Protein AF-A0A015JWV5-F1 (afdb_monomer_lite)

Radius of gyration: 16.12 Å; chains: 1; bounding box: 37×22×46 Å

Foldseek 3Di:
DDDQLDDDPDFDWDQDPNDTDTDDPVVSRVVSNVVVVVCLQVLQPDPPRQAAHPPQRHGPVCPPPPPDDSVNGDDPDSVVSSVSVVVD

Secondary structure (DSSP, 8-state):
----SS--SS--EEEETTEEEEPPHHHHHHHHHHHHHHHHHHHTTSTT--S--TTT---GGGTT-TT--GGGSPP--HHHHHHHHHT-

Structure (mmCIF, N/CA/C/O backbone):
data_AF-A0A015JWV5-F1
#
_entry.id   AF-A0A015JWV5-F1
#
loop_
_atom_site.group_PDB
_atom_site.id
_atom_site.type_symbol
_atom_site.label_atom_id
_atom_site.label_alt_id
_atom_site.label_comp_id
_atom_site.label_asym_id
_atom_site.label_entity_id
_atom_site.label_seq_id
_atom_site.pdbx_PDB_ins_code
_atom_site.Cartn_x
_atom_site.Cartn_y
_atom_site.Cartn_z
_atom_site.occupancy
_atom_site.B_iso_or_equiv
_atom_site.auth_seq_id
_atom_site.auth_comp_id
_atom_site.auth_asym_id
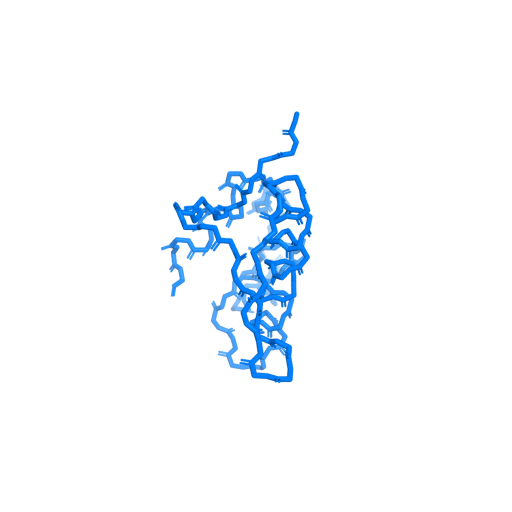_atom_site.auth_atom_id
_atom_site.pdbx_PDB_model_num
ATOM 1 N N . MET A 1 1 ? 12.755 6.932 12.656 1.00 49.06 1 MET A N 1
ATOM 2 C CA . MET A 1 1 ? 11.449 6.664 13.295 1.00 49.06 1 MET A CA 1
ATOM 3 C C . MET A 1 1 ? 10.515 6.237 12.179 1.00 49.06 1 MET A C 1
ATOM 5 O O . MET A 1 1 ? 10.491 6.945 11.182 1.00 49.06 1 MET A O 1
ATOM 9 N N . LEU A 1 2 ? 9.860 5.077 12.277 1.00 52.62 2 LEU A N 1
ATOM 10 C CA . LEU A 1 2 ? 8.870 4.662 11.276 1.00 52.62 2 LEU A CA 1
ATOM 11 C C . LEU A 1 2 ? 7.706 5.663 11.345 1.00 52.62 2 LEU A C 1
ATOM 13 O O . LEU A 1 2 ? 7.242 5.971 12.443 1.00 52.62 2 LEU A O 1
ATOM 17 N N . GLN A 1 3 ? 7.315 6.235 10.211 1.00 63.03 3 GLN A N 1
ATOM 18 C CA . GLN A 1 3 ? 6.170 7.141 10.097 1.00 63.03 3 GLN A CA 1
ATOM 19 C C . GLN A 1 3 ? 5.044 6.411 9.364 1.00 63.03 3 GLN A C 1
ATOM 21 O O . GLN A 1 3 ? 5.353 5.550 8.544 1.00 63.03 3 GLN A O 1
ATOM 26 N N . PRO A 1 4 ? 3.766 6.730 9.623 1.00 66.88 4 PRO A N 1
ATOM 27 C CA . PRO A 1 4 ? 2.667 6.106 8.903 1.00 66.88 4 PRO A CA 1
ATOM 28 C C . PRO A 1 4 ? 2.671 6.601 7.452 1.00 66.88 4 PRO A C 1
ATOM 30 O O . PRO A 1 4 ? 3.060 7.749 7.176 1.00 66.88 4 PRO A O 1
ATOM 33 N N . LEU A 1 5 ? 2.266 5.744 6.517 1.00 67.06 5 LEU A N 1
ATOM 34 C CA . LEU A 1 5 ? 2.049 6.152 5.129 1.00 67.06 5 LEU A CA 1
ATOM 35 C C . LEU A 1 5 ? 0.742 6.972 5.045 1.00 67.06 5 LEU A C 1
ATOM 37 O O . LEU A 1 5 ? 0.719 8.007 4.382 1.00 67.06 5 LEU A O 1
ATOM 41 N N . LEU A 1 6 ? -0.277 6.641 5.844 1.00 63.69 6 LEU A N 1
ATOM 42 C CA . LEU A 1 6 ? -1.479 7.463 6.030 1.00 63.69 6 LEU A CA 1
ATOM 43 C C . LEU A 1 6 ? -1.536 8.099 7.430 1.00 63.69 6 LEU A C 1
ATOM 45 O O . LEU A 1 6 ? -1.741 7.426 8.441 1.00 63.69 6 LEU A O 1
ATOM 49 N N . GLU A 1 7 ? -1.416 9.428 7.502 1.00 63.62 7 GLU A N 1
ATOM 50 C CA . GLU A 1 7 ? -1.694 10.176 8.735 1.00 63.62 7 GLU A CA 1
ATOM 51 C C . GLU A 1 7 ? -3.209 10.304 8.931 1.00 63.62 7 GLU A C 1
ATOM 53 O O . GLU A 1 7 ? -3.850 11.221 8.422 1.00 63.62 7 GLU A O 1
ATOM 58 N N . LYS A 1 8 ? -3.807 9.368 9.674 1.00 58.81 8 LYS A N 1
ATOM 59 C CA . LYS A 1 8 ? -5.191 9.514 10.143 1.00 58.81 8 LYS A CA 1
ATOM 60 C C . LYS A 1 8 ? -5.201 10.341 11.430 1.00 58.81 8 LYS A C 1
ATOM 62 O O . LYS A 1 8 ? -4.535 9.989 12.401 1.00 58.81 8 LYS A O 1
ATOM 67 N N . SER A 1 9 ? -5.953 11.445 11.434 1.00 53.72 9 SER A N 1
ATOM 68 C CA . SER A 1 9 ? -6.049 12.376 12.572 1.00 53.72 9 SER A CA 1
ATOM 69 C C . SER A 1 9 ? -6.876 11.840 13.743 1.00 53.72 9 SER A C 1
ATOM 71 O O . SER A 1 9 ? -6.923 12.466 14.800 1.00 53.72 9 SER A O 1
ATOM 73 N N . GLU A 1 10 ? -7.553 10.709 13.562 1.00 59.19 10 GLU A N 1
ATOM 74 C CA . GLU A 1 10 ? -8.440 10.119 14.557 1.00 59.19 10 GLU A CA 1
ATOM 75 C C . GLU A 1 10 ? -7.782 8.907 15.214 1.00 59.19 10 GLU A C 1
ATOM 77 O O . GLU A 1 10 ? -7.060 8.136 14.576 1.00 59.19 10 GLU A O 1
ATOM 82 N N . ALA A 1 11 ? -8.021 8.737 16.516 1.00 65.38 11 ALA A N 1
ATOM 83 C CA . ALA A 1 11 ? -7.604 7.534 17.219 1.00 65.38 11 ALA A CA 1
ATOM 84 C C . ALA A 1 11 ? -8.187 6.298 16.513 1.00 65.38 11 ALA A C 1
ATOM 86 O O . ALA A 1 11 ? -9.339 6.302 16.090 1.00 65.38 11 ALA A O 1
ATOM 87 N N . LEU A 1 12 ? -7.402 5.229 16.378 1.00 68.44 12 LEU A N 1
ATOM 88 C CA . LEU A 1 12 ? -7.931 3.972 15.856 1.00 68.44 12 LEU A CA 1
ATOM 89 C C . LEU A 1 12 ? -8.861 3.344 16.897 1.00 68.44 12 LEU A C 1
ATOM 91 O O . LEU A 1 12 ? -8.450 3.074 18.031 1.00 68.44 12 LEU A O 1
ATOM 95 N N . TYR A 1 13 ? -10.100 3.099 16.479 1.00 70.88 13 TYR A N 1
ATOM 96 C CA . TYR A 1 13 ? -11.140 2.454 17.271 1.00 70.88 13 TYR A CA 1
ATOM 97 C C . TYR A 1 13 ? -11.394 1.047 16.734 1.00 70.88 13 TYR A C 1
ATOM 99 O O . TYR A 1 13 ? -11.570 0.866 15.530 1.00 70.88 13 TYR A O 1
ATOM 107 N N . PHE A 1 14 ? -11.447 0.054 17.623 1.00 68.25 14 PHE A N 1
ATOM 108 C CA . PHE A 1 14 ? -11.816 -1.316 17.262 1.00 68.25 14 PHE A CA 1
ATOM 109 C C . PHE A 1 14 ? -13.114 -1.727 17.948 1.00 68.25 14 PHE A C 1
ATOM 111 O O . PHE A 1 14 ? -13.253 -1.568 19.160 1.00 68.25 14 PHE A O 1
ATOM 118 N N . GLY A 1 15 ? -14.047 -2.274 17.170 1.00 71.06 15 GLY A N 1
ATOM 119 C CA . GLY A 1 15 ? -15.259 -2.904 17.683 1.00 71.06 15 GLY A CA 1
ATOM 120 C C . GLY A 1 15 ? -15.017 -4.388 17.948 1.00 71.06 15 GLY A C 1
ATOM 121 O O . GLY A 1 15 ? -14.849 -5.150 17.001 1.00 71.06 15 GLY A O 1
ATOM 122 N N . ILE A 1 16 ? -15.023 -4.817 19.210 1.00 73.69 16 ILE A N 1
ATOM 123 C CA . ILE A 1 16 ? -14.945 -6.235 19.594 1.00 73.69 16 ILE A CA 1
ATOM 124 C C . ILE A 1 16 ? -16.190 -6.570 20.404 1.00 73.69 16 ILE A C 1
ATOM 126 O O . ILE A 1 16 ? -16.441 -5.959 21.439 1.00 73.69 16 ILE A O 1
ATOM 130 N N . ASN A 1 17 ? -16.988 -7.529 19.927 1.00 79.19 17 ASN A N 1
ATOM 131 C CA . ASN A 1 17 ? -18.234 -7.951 20.580 1.00 79.19 17 ASN A CA 1
ATOM 132 C C . ASN A 1 17 ? -19.176 -6.776 20.925 1.00 79.19 17 ASN A C 1
ATOM 134 O O . ASN A 1 17 ? -19.797 -6.754 21.983 1.00 79.19 17 ASN A O 1
ATOM 138 N N . GLY A 1 18 ? -19.257 -5.775 20.042 1.00 82.94 18 GLY A N 1
ATOM 139 C CA . GLY A 1 18 ? -20.087 -4.580 20.242 1.00 82.94 18 GLY A CA 1
ATOM 140 C C . GLY A 1 18 ? -19.487 -3.515 21.167 1.00 82.94 18 GLY A C 1
ATOM 141 O O . GLY A 1 18 ? -20.103 -2.468 21.351 1.00 82.94 18 GLY A O 1
ATOM 142 N N . GLN A 1 19 ? -18.291 -3.734 21.718 1.00 70.75 19 GLN A N 1
ATOM 143 C CA . GLN A 1 19 ? -17.571 -2.745 22.515 1.00 70.75 19 GLN A CA 1
ATOM 144 C C . GLN A 1 19 ? -16.514 -2.027 21.674 1.00 70.75 19 GLN A C 1
ATOM 146 O O . GLN A 1 19 ? -15.751 -2.665 20.952 1.00 70.75 19 GLN A O 1
ATOM 151 N N . VAL A 1 20 ? -16.448 -0.700 21.803 1.00 79.94 20 VAL A N 1
ATOM 152 C CA . VAL A 1 20 ? -15.411 0.121 21.168 1.00 79.94 20 VAL A CA 1
ATOM 153 C C . VAL A 1 20 ? -14.219 0.255 22.111 1.00 79.94 20 VAL A C 1
ATOM 155 O O . VAL A 1 20 ? -14.370 0.712 23.244 1.00 79.94 20 VAL A O 1
ATOM 158 N N . ILE A 1 21 ? -13.035 -0.133 21.641 1.00 74.38 21 ILE A N 1
ATOM 159 C CA . ILE A 1 21 ? -11.768 -0.011 22.368 1.00 74.38 21 ILE A CA 1
ATOM 160 C C . ILE A 1 21 ? -10.857 0.956 21.610 1.00 74.38 21 ILE A C 1
ATOM 162 O O . ILE A 1 21 ? -10.667 0.824 20.400 1.00 74.38 21 ILE A O 1
ATOM 166 N N . THR A 1 22 ? -10.285 1.918 22.333 1.00 68.88 22 THR A N 1
ATOM 167 C CA . THR A 1 22 ? -9.335 2.904 21.800 1.00 68.88 22 THR A CA 1
ATOM 168 C C . THR A 1 22 ? -7.907 2.460 22.100 1.00 68.88 22 THR A C 1
ATOM 170 O O . THR A 1 22 ? -7.583 2.149 23.247 1.00 68.88 22 THR A O 1
ATOM 173 N N . PHE A 1 23 ? -7.026 2.464 21.101 1.00 64.38 23 PHE A N 1
ATOM 174 C CA . PHE A 1 23 ? -5.618 2.129 21.317 1.00 64.38 23 PHE A CA 1
ATOM 175 C C . PHE A 1 23 ? -4.787 3.327 21.800 1.00 64.38 23 PHE A C 1
ATOM 177 O O . PHE A 1 23 ? -4.988 4.470 21.389 1.00 64.38 23 PHE A O 1
ATOM 184 N N . THR A 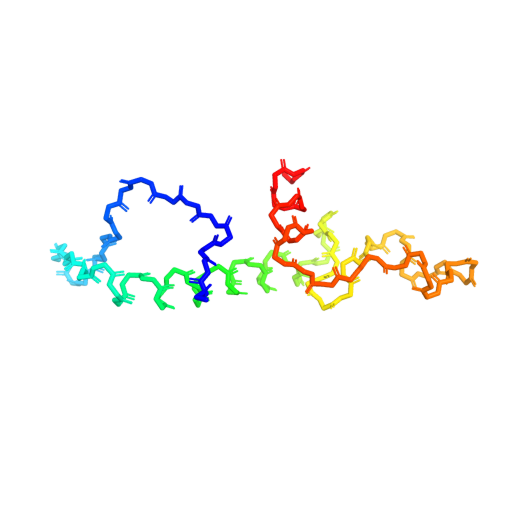1 24 ? -3.784 3.053 22.642 1.00 63.72 24 THR A N 1
ATOM 185 C CA . THR A 1 24 ? -2.666 3.981 22.870 1.00 63.72 24 THR A CA 1
ATOM 186 C C . THR A 1 24 ? -1.918 4.198 21.556 1.00 63.72 24 THR A C 1
ATOM 188 O O . THR A 1 24 ? -1.620 3.228 20.862 1.00 63.72 24 THR A O 1
ATOM 191 N N . ALA A 1 25 ? -1.533 5.446 21.265 1.00 60.59 25 ALA A N 1
ATOM 192 C CA . ALA A 1 25 ? -0.929 5.870 19.996 1.00 60.59 25 ALA A CA 1
ATOM 193 C C . ALA A 1 25 ? 0.173 4.939 19.446 1.00 60.59 25 ALA A C 1
ATOM 195 O O . ALA A 1 25 ? 0.268 4.742 18.238 1.00 60.59 25 ALA A O 1
ATOM 196 N N . ARG A 1 26 ? 0.982 4.319 20.319 1.00 58.12 26 ARG A N 1
ATOM 197 C CA . ARG A 1 26 ? 2.038 3.378 19.907 1.00 58.12 26 ARG A CA 1
ATOM 198 C C . ARG A 1 26 ? 1.504 2.063 19.337 1.00 58.12 26 ARG A C 1
ATOM 200 O O . ARG A 1 26 ? 2.073 1.570 18.377 1.00 58.12 26 ARG A O 1
ATOM 207 N N . ILE A 1 27 ? 0.440 1.494 19.906 1.00 64.56 27 ILE A N 1
ATOM 208 C CA . ILE A 1 27 ? -0.171 0.258 19.385 1.00 64.56 27 ILE A CA 1
ATOM 209 C C . ILE A 1 27 ? -1.002 0.580 18.142 1.00 64.56 27 ILE A C 1
ATOM 211 O O . ILE A 1 27 ? -0.944 -0.168 17.170 1.00 64.56 27 ILE A O 1
ATOM 215 N N . SER A 1 28 ? -1.684 1.733 18.133 1.00 60.84 28 SER A N 1
ATOM 216 C CA . SER A 1 28 ? -2.371 2.245 16.944 1.00 60.84 28 SER A CA 1
ATOM 217 C C . SER A 1 28 ? -1.421 2.342 15.754 1.00 60.84 28 SER A C 1
ATOM 219 O O . SER A 1 28 ? -1.796 1.960 14.659 1.00 60.84 28 SER A O 1
ATOM 221 N N . PHE A 1 29 ? -0.177 2.777 15.970 1.00 63.28 29 PHE A N 1
ATOM 222 C CA . PHE A 1 29 ? 0.836 2.840 14.920 1.00 63.28 29 PHE A CA 1
ATOM 223 C C . PHE A 1 29 ? 1.151 1.464 14.311 1.00 63.28 29 PHE A C 1
ATOM 225 O O . PHE A 1 29 ? 1.100 1.313 13.097 1.00 63.28 29 PHE A O 1
ATOM 232 N N . PHE A 1 30 ? 1.426 0.448 15.138 1.00 65.38 30 PHE A N 1
ATOM 233 C CA . PHE A 1 30 ? 1.725 -0.905 14.645 1.00 65.38 30 PHE A CA 1
ATOM 234 C C . PHE A 1 30 ? 0.531 -1.553 13.938 1.00 65.38 30 PHE A C 1
ATOM 236 O O . PHE A 1 30 ? 0.708 -2.249 12.942 1.00 65.38 30 PHE A O 1
ATOM 243 N N . LEU A 1 31 ? -0.681 -1.340 14.455 1.00 64.94 31 LEU A N 1
ATOM 244 C CA . LEU A 1 31 ? -1.899 -1.854 13.833 1.00 64.94 31 LEU A CA 1
ATOM 245 C C . LEU A 1 31 ? -2.241 -1.108 12.543 1.00 64.94 31 LEU A C 1
ATOM 247 O O . LEU A 1 31 ? -2.660 -1.752 11.592 1.00 64.94 31 LEU A O 1
ATOM 251 N N . ALA A 1 32 ? -2.036 0.211 12.489 1.00 64.31 32 ALA A N 1
ATOM 252 C CA . ALA A 1 32 ? -2.184 0.988 11.263 1.00 64.31 32 ALA A CA 1
ATOM 253 C C . ALA A 1 32 ? -1.205 0.510 10.194 1.00 64.31 32 ALA A C 1
ATOM 255 O O . ALA A 1 32 ? -1.640 0.260 9.085 1.00 64.31 32 ALA A O 1
ATOM 256 N N . ASP A 1 33 ? 0.069 0.311 10.539 1.00 67.38 33 ASP A N 1
ATOM 257 C CA . ASP A 1 33 ? 1.082 -0.193 9.605 1.00 67.38 33 ASP A CA 1
ATOM 258 C C . ASP A 1 33 ? 0.724 -1.598 9.092 1.00 67.38 33 ASP A C 1
ATOM 260 O O . ASP A 1 33 ? 0.766 -1.848 7.893 1.00 67.38 33 ASP A O 1
ATOM 264 N N . MET A 1 34 ? 0.268 -2.506 9.967 1.00 68.81 34 MET A N 1
ATOM 265 C CA . MET A 1 34 ? -0.199 -3.834 9.544 1.00 68.81 34 MET A CA 1
ATOM 266 C C . MET A 1 34 ? -1.455 -3.784 8.670 1.00 68.81 34 MET A C 1
ATOM 268 O O . MET A 1 34 ? -1.513 -4.502 7.676 1.00 68.81 34 MET A O 1
ATOM 272 N N . LEU A 1 35 ? -2.448 -2.962 9.023 1.00 63.78 35 LEU A N 1
ATOM 273 C CA . LEU A 1 35 ? -3.669 -2.789 8.228 1.00 63.78 35 LEU A CA 1
ATOM 274 C C . LEU A 1 35 ? -3.378 -2.106 6.899 1.00 63.78 35 LEU A C 1
ATOM 276 O O . LEU A 1 35 ? -3.979 -2.452 5.900 1.00 63.78 35 LEU A O 1
ATOM 280 N N . GLU A 1 36 ? -2.440 -1.171 6.869 1.00 67.44 36 GLU A N 1
ATOM 281 C CA . GLU A 1 36 ? -1.999 -0.506 5.655 1.00 67.44 36 GLU A CA 1
ATOM 282 C C . GLU A 1 36 ? -1.227 -1.468 4.755 1.00 67.44 36 GLU A C 1
ATOM 284 O O . GLU A 1 36 ? -1.474 -1.515 3.555 1.00 67.44 36 GLU A O 1
ATOM 289 N N . VAL A 1 37 ? -0.362 -2.311 5.325 1.00 66.31 37 VAL A N 1
ATOM 290 C CA . VAL A 1 37 ? 0.281 -3.410 4.597 1.00 66.31 37 VAL A CA 1
ATOM 291 C C . VAL A 1 37 ? -0.755 -4.407 4.078 1.00 66.31 37 VAL A C 1
ATOM 293 O O . VAL A 1 37 ? -0.592 -4.876 2.950 1.00 66.31 37 VAL A O 1
ATOM 296 N N . ASP A 1 38 ? -1.804 -4.726 4.840 1.00 67.31 38 ASP A N 1
ATOM 297 C CA . ASP A 1 38 ? -2.877 -5.630 4.409 1.00 67.31 38 ASP A CA 1
ATOM 298 C C . ASP A 1 38 ? -3.760 -4.998 3.327 1.00 67.31 38 ASP A C 1
ATOM 300 O O . ASP A 1 38 ? -3.932 -5.614 2.284 1.00 67.31 38 ASP A O 1
ATOM 304 N N . ASP A 1 39 ? -4.211 -3.752 3.491 1.00 61.28 39 ASP A N 1
ATOM 305 C CA . ASP A 1 39 ? -5.000 -3.002 2.505 1.00 61.28 39 ASP A CA 1
ATOM 306 C C . ASP A 1 39 ? -4.225 -2.829 1.204 1.00 61.28 39 ASP A C 1
ATOM 308 O O . ASP A 1 39 ? -4.768 -3.082 0.129 1.00 61.28 39 ASP A O 1
ATOM 312 N N . ILE A 1 40 ? -2.939 -2.474 1.281 1.00 61.12 40 ILE A N 1
ATOM 313 C CA . ILE A 1 40 ? -2.025 -2.502 0.139 1.00 61.12 40 ILE A CA 1
ATOM 314 C C . ILE A 1 40 ? -2.065 -3.924 -0.436 1.00 61.12 40 ILE A C 1
ATOM 316 O O . ILE A 1 40 ? -2.544 -4.142 -1.549 1.00 61.12 40 ILE A O 1
ATOM 320 N N . THR A 1 41 ? -1.635 -4.934 0.312 1.00 60.38 41 THR A N 1
ATOM 321 C CA . THR A 1 41 ? -1.485 -6.300 -0.212 1.00 60.38 41 THR A CA 1
ATOM 322 C C . THR A 1 41 ? -2.779 -6.864 -0.818 1.00 60.38 41 THR A C 1
ATOM 324 O O . THR A 1 41 ? -2.720 -7.543 -1.844 1.00 60.38 41 THR A O 1
ATOM 327 N N . ALA A 1 42 ? -3.937 -6.577 -0.228 1.00 59.22 42 ALA A N 1
ATOM 328 C CA . ALA A 1 42 ? -5.256 -7.009 -0.665 1.00 59.22 42 ALA A CA 1
ATOM 329 C C . ALA A 1 42 ? -5.723 -6.233 -1.902 1.00 59.22 42 ALA A C 1
ATOM 331 O O . ALA A 1 42 ? -6.121 -6.856 -2.890 1.00 59.22 42 ALA A O 1
ATOM 332 N N . THR A 1 43 ? -5.586 -4.901 -1.903 1.00 55.91 43 THR A N 1
ATOM 333 C CA . THR A 1 43 ? -5.893 -4.047 -3.062 1.00 55.91 43 THR A CA 1
ATOM 334 C C . THR A 1 43 ? -5.055 -4.474 -4.264 1.00 55.91 43 THR A C 1
ATOM 336 O O . THR A 1 43 ? -5.587 -4.664 -5.354 1.00 55.91 43 THR A O 1
ATOM 339 N N . TYR A 1 44 ? -3.762 -4.747 -4.070 1.00 57.25 44 TYR A N 1
ATOM 340 C CA . TYR A 1 44 ? -2.825 -5.115 -5.137 1.00 57.25 44 TYR A CA 1
ATOM 341 C C . TYR A 1 44 ? -2.910 -6.579 -5.613 1.00 57.25 44 TYR A C 1
ATOM 343 O O . TYR A 1 44 ? -2.228 -6.929 -6.576 1.00 57.25 44 TYR A O 1
ATOM 351 N N . LYS A 1 45 ? -3.721 -7.446 -4.984 1.00 60.25 45 LYS A N 1
ATOM 352 C CA . LYS A 1 45 ? -3.888 -8.860 -5.393 1.00 60.25 45 LYS A CA 1
ATOM 353 C C . LYS A 1 45 ? -5.084 -9.119 -6.316 1.00 60.25 45 LYS A C 1
ATOM 355 O O . LYS A 1 45 ? -5.216 -10.227 -6.836 1.00 60.25 45 LYS A O 1
ATOM 360 N N . GLY A 1 46 ? -5.949 -8.132 -6.549 1.00 65.00 46 GLY A N 1
ATOM 361 C CA . GLY A 1 46 ? -7.089 -8.281 -7.456 1.00 65.00 46 GLY A CA 1
ATOM 362 C C . GLY A 1 46 ? -6.673 -8.310 -8.931 1.00 65.00 46 GLY A C 1
ATOM 363 O O . GLY A 1 46 ? -5.931 -7.445 -9.383 1.00 65.00 46 GLY A O 1
ATOM 364 N N . ALA A 1 47 ? -7.214 -9.243 -9.725 1.00 64.81 47 ALA A N 1
ATOM 365 C CA . ALA A 1 47 ? -6.944 -9.325 -11.171 1.00 64.81 47 ALA A CA 1
ATOM 366 C C . ALA A 1 47 ? -7.377 -8.070 -11.963 1.00 64.81 47 ALA A C 1
ATOM 368 O O . ALA A 1 47 ? -6.879 -7.836 -13.062 1.00 64.81 47 ALA A O 1
ATOM 369 N N . GLN A 1 48 ? -8.296 -7.275 -11.402 1.00 71.12 48 GLN A N 1
ATOM 370 C CA . GLN A 1 48 ? -8.768 -5.998 -11.952 1.00 71.12 48 GLN A CA 1
ATOM 371 C C . GLN A 1 48 ? -8.152 -4.773 -11.257 1.00 71.12 48 GLN A C 1
ATOM 373 O O . GLN A 1 48 ? -8.593 -3.646 -11.4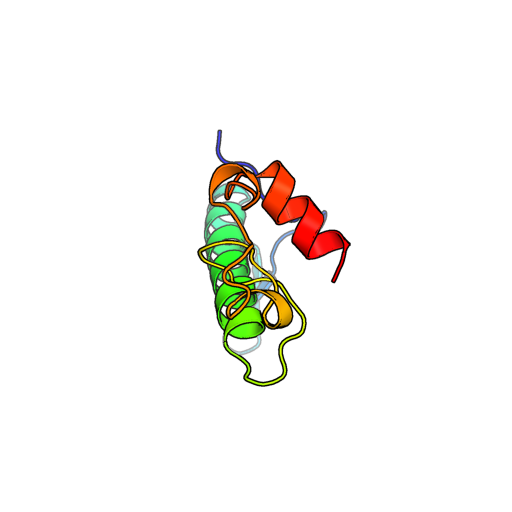91 1.00 71.12 48 GLN A O 1
ATOM 378 N N . CYS A 1 49 ? -7.171 -4.973 -10.374 1.00 72.12 49 CYS A N 1
ATOM 379 C CA . CYS A 1 49 ? -6.531 -3.870 -9.680 1.00 72.12 49 CYS A CA 1
ATOM 380 C C . CYS A 1 49 ? -5.758 -2.999 -10.675 1.00 72.12 49 CYS A C 1
ATOM 382 O O . CYS A 1 49 ? -4.871 -3.473 -11.383 1.00 72.12 49 CYS A O 1
ATOM 384 N N . LYS A 1 50 ? -6.096 -1.708 -10.712 1.00 76.44 50 LYS A N 1
ATOM 385 C CA . LYS A 1 50 ? -5.398 -0.709 -11.533 1.00 76.44 50 LYS A CA 1
ATOM 386 C C . LYS A 1 50 ? -4.169 -0.124 -10.836 1.00 76.44 50 LYS A C 1
ATOM 388 O O . LYS A 1 50 ? -3.435 0.644 -11.451 1.00 76.44 50 LYS A O 1
ATOM 393 N N . MET A 1 51 ? -3.949 -0.490 -9.576 1.00 79.00 51 MET A N 1
ATOM 394 C CA . MET A 1 51 ? -2.874 0.045 -8.758 1.00 79.00 51 MET A CA 1
ATOM 395 C C . MET A 1 51 ? -1.535 -0.678 -9.044 1.00 79.00 51 MET A C 1
ATOM 397 O O . MET A 1 51 ? -1.531 -1.863 -9.395 1.00 79.00 51 MET A O 1
ATOM 401 N N . PRO A 1 52 ? -0.376 -0.003 -8.905 1.00 80.06 52 PRO A N 1
ATOM 402 C CA . PRO A 1 52 ? 0.941 -0.593 -9.172 1.00 80.06 52 PRO A CA 1
ATOM 403 C C . PRO A 1 52 ? 1.354 -1.686 -8.174 1.00 80.06 52 PRO A C 1
ATOM 405 O O . PRO A 1 52 ? 1.267 -1.482 -6.981 1.00 80.06 52 PRO A O 1
ATOM 408 N N . CYS A 1 53 ? 1.910 -2.816 -8.615 1.00 77.50 53 CYS A N 1
ATOM 409 C CA . CYS A 1 53 ? 2.293 -3.951 -7.755 1.00 77.50 53 CYS A CA 1
ATOM 410 C C . CYS A 1 53 ? 2.922 -3.555 -6.397 1.00 77.50 53 CYS A C 1
ATOM 412 O O . CYS A 1 53 ? 3.948 -2.890 -6.366 1.00 77.50 53 CYS A O 1
ATOM 414 N N . HIS A 1 54 ? 2.402 -4.049 -5.270 1.00 73.38 54 HIS A N 1
ATOM 415 C CA . HIS A 1 54 ? 2.930 -3.712 -3.933 1.00 73.38 54 HIS A CA 1
ATOM 416 C C . HIS A 1 54 ? 4.428 -4.022 -3.716 1.00 73.38 54 HIS A C 1
ATOM 418 O O . HIS A 1 54 ? 5.068 -3.437 -2.842 1.00 73.38 54 HIS A O 1
ATOM 424 N N . THR A 1 55 ? 4.994 -4.973 -4.469 1.00 74.88 55 THR A N 1
ATOM 425 C CA . THR A 1 55 ? 6.403 -5.371 -4.337 1.00 74.88 55 THR A CA 1
ATOM 426 C C . THR A 1 55 ? 7.334 -4.466 -5.141 1.00 74.88 55 THR A C 1
ATOM 428 O O . THR A 1 55 ? 8.349 -4.022 -4.613 1.00 74.88 55 THR A O 1
ATOM 431 N N . CYS A 1 56 ? 7.010 -4.205 -6.412 1.00 80.06 56 CYS A N 1
ATOM 432 C CA . CYS A 1 56 ? 7.888 -3.479 -7.340 1.00 80.06 56 CYS A CA 1
ATOM 433 C C . CYS A 1 56 ? 7.348 -2.114 -7.790 1.00 80.06 56 CYS A C 1
ATOM 435 O O . CYS A 1 56 ? 8.019 -1.420 -8.540 1.00 80.06 56 CYS A O 1
ATOM 437 N N . MET A 1 57 ? 6.141 -1.739 -7.366 1.00 80.69 57 MET A N 1
ATOM 438 C CA . MET A 1 57 ? 5.411 -0.518 -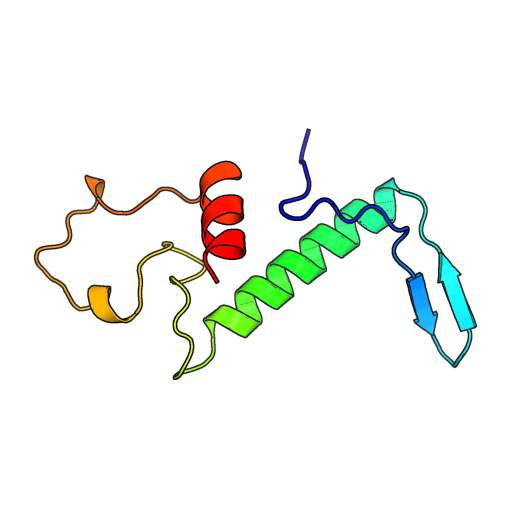7.731 1.00 80.69 57 MET A CA 1
ATOM 439 C C . MET A 1 57 ? 5.254 -0.296 -9.244 1.00 80.69 57 MET A C 1
ATOM 441 O O . MET A 1 57 ? 5.051 0.823 -9.707 1.00 80.69 57 MET A O 1
ATOM 445 N N . VAL A 1 58 ? 5.322 -1.372 -10.031 1.00 85.56 58 VAL A N 1
ATOM 446 C CA . VAL A 1 58 ? 5.088 -1.344 -11.479 1.00 85.56 58 VAL A CA 1
ATOM 447 C C . VAL A 1 58 ? 3.602 -1.548 -11.756 1.00 85.56 58 VAL A C 1
ATOM 449 O O . VAL A 1 58 ? 2.982 -2.470 -11.222 1.00 85.56 58 VAL A O 1
ATOM 452 N N . LEU A 1 59 ? 3.028 -0.701 -12.613 1.00 83.94 59 LEU A N 1
ATOM 453 C CA . LEU A 1 59 ? 1.654 -0.854 -13.097 1.00 83.94 59 LEU A CA 1
ATOM 454 C C . LEU A 1 59 ? 1.466 -2.188 -13.820 1.00 83.94 59 LEU A C 1
ATOM 456 O O . LEU A 1 59 ? 2.343 -2.621 -14.566 1.00 83.94 59 LEU A O 1
ATOM 460 N N . GLN A 1 60 ? 0.286 -2.794 -13.678 1.00 81.88 60 GLN A N 1
ATOM 461 C CA . GLN A 1 60 ? -0.041 -4.063 -14.336 1.00 81.88 60 GLN A CA 1
ATOM 462 C C . GLN A 1 60 ? 0.206 -4.016 -15.855 1.00 81.88 60 GLN A C 1
ATOM 464 O O . GLN A 1 60 ? 0.763 -4.955 -16.422 1.00 81.88 60 GLN A O 1
ATOM 469 N N . SER A 1 61 ? -0.130 -2.895 -16.504 1.00 85.31 61 SER A N 1
ATOM 470 C CA . SER A 1 61 ? 0.094 -2.661 -17.939 1.00 85.31 61 SER A CA 1
ATOM 471 C C . SER A 1 61 ? 1.569 -2.697 -18.354 1.00 85.31 61 SER A C 1
ATOM 473 O O . SER A 1 61 ? 1.875 -2.988 -19.508 1.00 85.31 61 SER A O 1
ATOM 475 N N . ASN A 1 62 ? 2.483 -2.436 -17.419 1.00 88.06 62 ASN A N 1
ATOM 476 C CA . ASN A 1 62 ? 3.920 -2.388 -17.652 1.00 88.06 62 ASN A CA 1
ATOM 477 C C . ASN A 1 62 ? 4.648 -3.677 -17.240 1.00 88.06 62 ASN A C 1
ATOM 479 O O . ASN A 1 62 ? 5.837 -3.797 -17.524 1.00 88.06 62 ASN A O 1
ATOM 483 N N . LEU A 1 63 ? 3.971 -4.659 -16.629 1.00 83.44 63 LEU A N 1
ATOM 484 C CA . LEU A 1 63 ? 4.612 -5.907 -16.181 1.00 83.44 63 LEU A CA 1
ATOM 485 C C . LEU A 1 63 ? 5.214 -6.726 -17.335 1.00 83.44 63 LEU A C 1
ATOM 487 O O . LEU A 1 63 ? 6.241 -7.370 -17.152 1.00 83.44 63 LEU A O 1
ATOM 491 N N . ASN A 1 64 ? 4.613 -6.664 -18.528 1.00 84.69 64 ASN A N 1
ATOM 492 C CA . ASN A 1 64 ? 5.101 -7.355 -19.731 1.00 84.69 64 ASN A CA 1
ATOM 493 C C . ASN A 1 64 ? 5.929 -6.447 -20.659 1.00 84.69 64 ASN A C 1
ATOM 495 O O . ASN A 1 64 ? 6.251 -6.833 -21.785 1.00 84.69 64 ASN A O 1
ATOM 499 N N . ASN A 1 65 ? 6.257 -5.228 -20.227 1.00 89.44 65 ASN A N 1
ATOM 500 C CA . ASN A 1 65 ? 7.014 -4.288 -21.040 1.00 89.44 65 ASN A CA 1
ATOM 501 C C . ASN A 1 65 ? 8.516 -4.611 -20.970 1.00 89.44 65 ASN A C 1
ATOM 503 O O . ASN A 1 65 ? 9.210 -4.174 -20.058 1.00 89.44 65 ASN A O 1
ATOM 507 N N . MET A 1 66 ? 9.036 -5.335 -21.967 1.00 90.12 66 MET A N 1
ATOM 508 C CA . MET A 1 66 ? 10.466 -5.687 -22.046 1.00 90.12 66 MET A CA 1
ATOM 509 C C . MET A 1 66 ? 11.396 -4.476 -22.221 1.00 90.12 66 MET A C 1
ATOM 511 O O . MET A 1 66 ? 12.602 -4.595 -22.018 1.00 90.12 66 MET A O 1
ATOM 515 N N . SER A 1 67 ? 10.867 -3.313 -22.612 1.00 93.31 67 SER A N 1
ATOM 516 C CA . SER A 1 67 ? 11.638 -2.069 -22.704 1.00 93.31 67 SER A CA 1
ATOM 517 C C . SER A 1 67 ? 11.733 -1.328 -21.367 1.00 93.31 67 SER A C 1
ATOM 519 O O . SER A 1 67 ? 12.497 -0.365 -21.266 1.00 93.31 67 SER A O 1
ATOM 521 N N . LEU A 1 68 ? 10.983 -1.751 -20.341 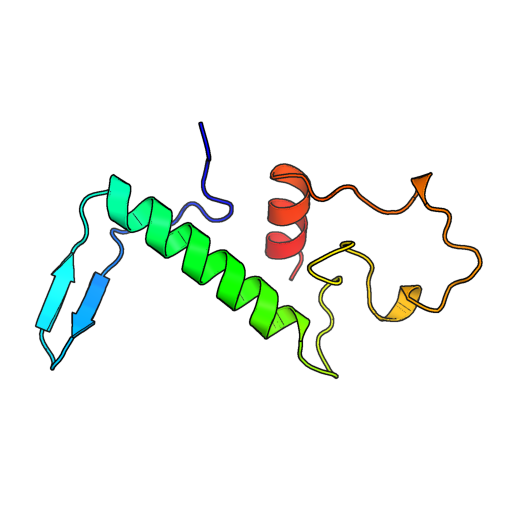1.00 88.62 68 LEU A N 1
ATOM 522 C CA . LEU A 1 68 ? 11.069 -1.177 -19.004 1.00 88.62 68 LEU A CA 1
ATOM 523 C C . LEU A 1 68 ? 12.388 -1.596 -18.357 1.00 88.62 68 LEU A C 1
ATOM 525 O O . LEU A 1 68 ? 12.596 -2.752 -17.995 1.00 88.62 68 LEU A O 1
ATOM 529 N N . LYS A 1 69 ? 13.287 -0.630 -18.209 1.00 90.75 69 LYS A N 1
ATOM 530 C CA . LYS A 1 69 ? 14.567 -0.849 -17.545 1.00 90.75 69 LYS A CA 1
ATOM 531 C C . LYS A 1 69 ? 14.437 -0.718 -16.031 1.00 90.75 69 LYS A C 1
ATOM 533 O O . LYS A 1 69 ? 13.603 0.045 -15.546 1.00 90.75 69 LYS A O 1
ATOM 538 N N . LEU A 1 70 ? 15.289 -1.431 -15.297 1.00 84.06 70 LEU A N 1
ATOM 539 C CA . LEU A 1 70 ? 15.250 -1.474 -13.834 1.00 84.06 70 LEU A CA 1
ATOM 540 C C . LEU A 1 70 ? 15.472 -0.091 -13.206 1.00 84.06 70 LEU A C 1
ATOM 542 O O . LEU A 1 70 ? 14.834 0.220 -12.210 1.00 84.06 70 LEU A O 1
ATOM 546 N N . GLU A 1 71 ? 16.304 0.760 -13.814 1.00 88.81 71 GLU A N 1
ATOM 547 C CA . GLU A 1 71 ? 16.517 2.139 -13.357 1.00 88.81 71 GLU A CA 1
ATOM 548 C C . GLU A 1 71 ? 15.259 3.019 -13.430 1.00 88.81 71 GLU A C 1
ATOM 550 O O . GLU A 1 71 ? 15.181 4.034 -12.745 1.00 88.81 71 GLU A O 1
ATOM 555 N N . ASN A 1 72 ? 14.270 2.624 -14.239 1.00 85.69 72 ASN A N 1
ATOM 556 C CA . ASN A 1 72 ? 12.996 3.326 -14.377 1.00 85.69 72 ASN A CA 1
ATOM 557 C C . ASN A 1 72 ? 11.913 2.752 -13.451 1.00 85.69 72 ASN A C 1
ATOM 559 O O . ASN A 1 72 ? 10.801 3.278 -13.416 1.00 85.69 72 ASN A O 1
ATOM 563 N N . VAL A 1 73 ? 12.201 1.660 -12.733 1.00 86.56 73 VAL A N 1
ATOM 564 C CA . VAL A 1 73 ? 11.281 1.090 -11.749 1.00 86.56 73 VAL A CA 1
ATOM 565 C C . VAL A 1 73 ? 11.426 1.885 -10.453 1.00 86.56 73 VAL A C 1
ATOM 567 O O . VAL A 1 73 ? 12.514 1.903 -9.872 1.00 86.56 73 VAL A O 1
ATOM 570 N N . PRO A 1 74 ? 10.361 2.549 -9.975 1.00 83.75 74 PRO A N 1
ATOM 571 C CA . PRO A 1 74 ? 10.454 3.347 -8.766 1.00 83.75 74 PRO A CA 1
ATOM 572 C C . PRO A 1 74 ? 10.789 2.457 -7.564 1.00 83.75 74 PRO A C 1
ATOM 574 O O . PRO A 1 74 ? 10.230 1.376 -7.375 1.00 83.75 74 PRO A O 1
ATOM 577 N N . HIS A 1 75 ? 11.719 2.917 -6.728 1.00 83.19 75 HIS A N 1
ATOM 578 C CA . HIS A 1 75 ? 12.074 2.221 -5.494 1.00 83.19 75 HIS A CA 1
ATOM 579 C C . HIS A 1 75 ? 10.955 2.322 -4.467 1.00 83.19 75 HIS A C 1
ATOM 581 O O . HIS A 1 75 ? 10.370 3.391 -4.304 1.00 83.19 75 HIS A O 1
ATOM 587 N N . ARG A 1 76 ? 10.711 1.243 -3.717 1.00 80.56 76 ARG A N 1
ATOM 588 C CA . ARG A 1 76 ? 9.714 1.203 -2.642 1.00 80.56 76 ARG A CA 1
ATOM 589 C C . ARG A 1 76 ? 10.180 2.002 -1.418 1.00 80.56 76 ARG A C 1
ATOM 591 O O . ARG A 1 76 ? 10.621 1.438 -0.421 1.00 80.56 76 ARG A O 1
ATOM 598 N N . THR A 1 77 ? 10.108 3.322 -1.522 1.00 82.88 77 THR A N 1
ATOM 599 C CA . THR A 1 77 ? 10.353 4.263 -0.426 1.00 82.88 77 THR A CA 1
ATOM 600 C C . THR A 1 77 ? 9.037 4.697 0.207 1.00 82.88 77 THR A C 1
ATOM 602 O O . THR A 1 77 ? 7.961 4.499 -0.363 1.00 82.88 77 THR A O 1
ATOM 605 N N . HIS A 1 78 ? 9.125 5.290 1.398 1.00 77.50 78 HIS A N 1
ATOM 606 C CA . HIS A 1 78 ? 7.969 5.819 2.120 1.00 77.50 78 HIS A CA 1
ATOM 607 C C . HIS A 1 78 ? 7.214 6.864 1.291 1.00 77.50 78 HIS A C 1
ATOM 609 O O . HIS A 1 78 ? 5.998 6.814 1.146 1.00 77.50 78 HIS A O 1
ATOM 615 N N . GLU A 1 79 ? 7.959 7.774 0.676 1.00 83.81 79 GLU A N 1
ATOM 616 C CA . GLU A 1 79 ? 7.448 8.874 -0.136 1.00 83.81 79 GLU A CA 1
ATOM 617 C C . GLU A 1 79 ? 6.751 8.361 -1.397 1.00 83.81 79 GLU A C 1
ATOM 619 O O . GLU A 1 79 ? 5.643 8.793 -1.711 1.00 83.81 79 GLU A O 1
ATOM 624 N N . ASN A 1 80 ? 7.358 7.388 -2.081 1.00 83.38 80 ASN A N 1
ATOM 625 C CA . ASN A 1 80 ? 6.779 6.828 -3.297 1.00 83.38 80 ASN A CA 1
ATOM 626 C C . ASN A 1 80 ? 5.512 6.020 -2.992 1.00 83.38 80 ASN A C 1
ATOM 628 O O . ASN A 1 80 ? 4.537 6.116 -3.729 1.00 83.38 80 ASN A O 1
ATOM 632 N N . MET A 1 81 ? 5.488 5.260 -1.891 1.00 80.00 81 MET A N 1
ATOM 633 C CA . MET A 1 81 ? 4.279 4.546 -1.464 1.00 80.00 81 MET A CA 1
ATOM 634 C C . MET A 1 81 ? 3.149 5.515 -1.089 1.00 80.00 81 MET A C 1
ATOM 636 O O . MET A 1 81 ? 2.013 5.287 -1.498 1.00 80.00 81 MET A O 1
ATOM 640 N N . LYS A 1 82 ? 3.453 6.622 -0.391 1.00 81.50 82 LYS A N 1
ATOM 641 C CA . LYS A 1 82 ? 2.475 7.695 -0.129 1.00 81.50 82 LYS A CA 1
ATOM 642 C C . LYS A 1 82 ? 1.888 8.247 -1.420 1.00 81.50 82 LYS A C 1
ATOM 644 O O . LYS A 1 82 ? 0.678 8.416 -1.523 1.00 81.50 82 LYS A O 1
ATOM 649 N N . GLN A 1 83 ? 2.743 8.526 -2.400 1.00 83.06 83 GLN A N 1
ATOM 650 C CA . GLN A 1 83 ? 2.309 9.066 -3.681 1.00 83.06 83 GLN A CA 1
ATOM 651 C C . GLN A 1 83 ? 1.384 8.094 -4.419 1.00 83.06 83 GLN A C 1
ATOM 653 O O . GLN A 1 83 ? 0.309 8.494 -4.844 1.00 83.06 83 GLN A O 1
ATOM 658 N N . VAL A 1 84 ? 1.743 6.809 -4.482 1.00 79.94 84 VAL A N 1
ATOM 659 C CA . VAL A 1 84 ? 0.905 5.786 -5.121 1.00 79.94 84 VAL A CA 1
ATOM 660 C C . VAL A 1 84 ? -0.479 5.689 -4.472 1.00 79.94 84 VAL A C 1
ATOM 662 O O . VAL A 1 84 ? -1.460 5.536 -5.188 1.00 79.94 84 VAL A O 1
ATOM 665 N N . ILE A 1 85 ? -0.573 5.779 -3.141 1.00 76.81 85 ILE A N 1
ATOM 666 C CA . ILE A 1 85 ? -1.866 5.772 -2.437 1.00 76.81 85 ILE A CA 1
ATOM 667 C C . ILE A 1 85 ? -2.689 7.019 -2.784 1.00 76.81 85 ILE A C 1
ATOM 669 O O . ILE A 1 85 ? -3.889 6.905 -2.994 1.00 76.81 85 ILE A O 1
ATOM 673 N N . ASN A 1 86 ? -2.055 8.193 -2.856 1.00 79.44 86 ASN A N 1
ATOM 674 C CA . ASN A 1 86 ? -2.737 9.447 -3.191 1.00 79.44 86 ASN A CA 1
ATOM 675 C C . ASN A 1 86 ? -3.201 9.515 -4.658 1.00 79.44 86 ASN A C 1
ATOM 677 O O . ASN A 1 86 ? -4.140 10.249 -4.957 1.00 79.44 86 ASN A O 1
ATOM 681 N N . ASP A 1 87 ? -2.528 8.793 -5.557 1.00 77.94 87 ASP A N 1
ATOM 682 C CA . ASP A 1 87 ? -2.847 8.737 -6.988 1.00 77.94 87 ASP A CA 1
ATOM 683 C C . ASP A 1 87 ? -3.954 7.706 -7.322 1.00 77.94 87 ASP A C 1
ATOM 685 O O . ASP A 1 87 ? -4.420 7.664 -8.467 1.00 77.94 87 ASP A O 1
ATOM 689 N N . GLY A 1 88 ? -4.342 6.859 -6.356 1.00 63.50 88 GLY A N 1
ATOM 690 C CA . GLY A 1 88 ? -5.379 5.819 -6.474 1.00 63.50 88 GLY A CA 1
ATOM 691 C C . GLY A 1 88 ? -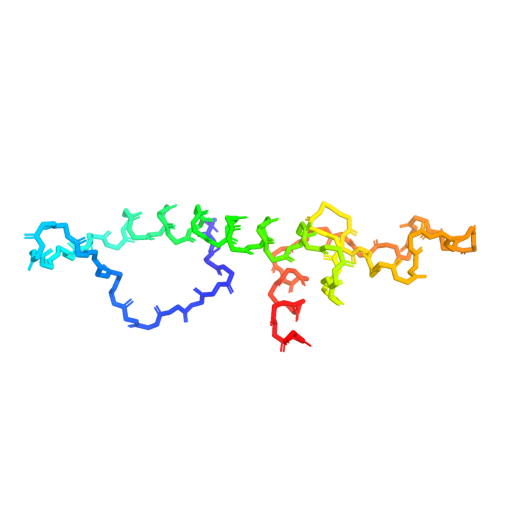6.780 6.277 -6.102 1.00 63.50 88 GLY A C 1
ATOM 692 O O . GLY A 1 88 ? -7.732 5.709 -6.687 1.00 63.50 88 GLY A O 1
#

pLDDT: mean 72.73, std 10.49, range [49.06, 93.31]

Organism: Rhizophagus irregularis (strain DAOM 197198w) (NCBI:txid1432141)

Sequence (88 aa):
MLQPLLEKSEALYFGINGQVITFTARISFFLADMLEVDDITATYKGAQCKMPCHTCMVLQSNLNNMSLKLENVPHRTHENMKQVINDG